Protein AF-A0A4Y2KG60-F1 (afdb_monomer_lite)

Structure (mmCIF, N/CA/C/O backbone):
data_AF-A0A4Y2KG60-F1
#
_entry.id   AF-A0A4Y2KG60-F1
#
loop_
_atom_site.group_PDB
_atom_site.id
_atom_site.type_symbol
_atom_site.label_atom_id
_atom_site.label_alt_id
_atom_site.label_comp_id
_atom_site.label_asym_id
_atom_site.label_entity_id
_atom_site.label_seq_id
_atom_site.pdbx_PDB_ins_code
_atom_site.Cartn_x
_atom_site.Cartn_y
_atom_site.Cartn_z
_atom_site.occupancy
_atom_site.B_iso_or_equiv
_atom_site.auth_seq_id
_atom_site.auth_comp_id
_atom_site.auth_asym_id
_atom_site.auth_atom_id
_atom_site.pdbx_PDB_model_num
ATOM 1 N N . MET A 1 1 ? 27.998 -18.041 -8.265 1.00 60.19 1 MET A N 1
ATOM 2 C CA . MET A 1 1 ? 27.300 -17.241 -9.288 1.00 60.19 1 MET A CA 1
ATOM 3 C C . MET A 1 1 ? 27.710 -15.794 -9.088 1.00 60.19 1 MET A C 1
ATOM 5 O O . MET A 1 1 ? 27.861 -15.400 -7.936 1.00 60.19 1 MET A O 1
ATOM 9 N N . ASP A 1 2 ? 28.010 -15.056 -10.153 1.00 59.25 2 ASP A N 1
ATOM 10 C CA . ASP A 1 2 ? 28.550 -13.701 -10.024 1.00 59.25 2 ASP A CA 1
ATOM 11 C C . ASP A 1 2 ? 27.435 -12.751 -9.544 1.00 59.25 2 ASP A C 1
ATOM 13 O O . ASP A 1 2 ? 26.605 -12.299 -10.326 1.00 59.25 2 ASP A O 1
ATOM 17 N N . SER A 1 3 ? 27.363 -12.490 -8.232 1.00 66.31 3 SER A N 1
ATOM 18 C CA . SER A 1 3 ? 26.346 -11.630 -7.587 1.00 66.31 3 SER A CA 1
ATOM 19 C C . SER A 1 3 ? 26.517 -10.138 -7.902 1.00 66.31 3 SER A C 1
ATOM 21 O O . SER A 1 3 ? 25.984 -9.270 -7.206 1.00 66.31 3 SER A O 1
ATOM 23 N N . SER A 1 4 ? 27.281 -9.807 -8.941 1.00 74.69 4 SER A N 1
ATOM 24 C CA . SER A 1 4 ? 27.481 -8.435 -9.372 1.00 74.69 4 SER A CA 1
ATOM 25 C C . SER A 1 4 ? 26.159 -7.799 -9.813 1.00 74.69 4 SER A C 1
ATOM 27 O O . SER A 1 4 ? 25.338 -8.396 -10.513 1.00 74.69 4 SER A O 1
ATOM 29 N N . ARG A 1 5 ? 25.963 -6.526 -9.453 1.00 70.94 5 ARG A N 1
ATOM 30 C CA . ARG A 1 5 ? 24.753 -5.756 -9.801 1.00 70.94 5 ARG A CA 1
ATOM 31 C C . ARG A 1 5 ? 24.546 -5.625 -11.313 1.00 70.94 5 ARG A C 1
ATOM 33 O O . ARG A 1 5 ? 23.425 -5.380 -11.753 1.00 70.94 5 ARG A O 1
ATOM 40 N N . SER A 1 6 ? 25.614 -5.726 -12.107 1.00 74.31 6 SER A N 1
ATOM 41 C CA . SER A 1 6 ? 25.539 -5.714 -13.571 1.00 74.31 6 SER A CA 1
ATOM 42 C C . SER A 1 6 ? 24.952 -7.011 -14.124 1.00 74.31 6 SER A C 1
ATOM 44 O O . SER A 1 6 ? 24.101 -6.938 -15.006 1.00 74.31 6 SER A O 1
ATOM 46 N N . ALA A 1 7 ? 25.343 -8.162 -13.569 1.00 74.19 7 ALA A N 1
ATOM 47 C CA . ALA A 1 7 ? 24.826 -9.473 -13.955 1.00 74.19 7 ALA A CA 1
ATOM 48 C C . ALA A 1 7 ? 23.330 -9.584 -13.628 1.00 74.19 7 ALA A C 1
ATOM 50 O O . ALA A 1 7 ? 22.514 -9.797 -14.520 1.00 74.19 7 ALA A O 1
ATOM 51 N N . GLN A 1 8 ? 22.949 -9.245 -12.391 1.00 77.69 8 GLN A N 1
ATOM 52 C CA . GLN A 1 8 ? 21.543 -9.214 -11.972 1.00 77.69 8 GLN A CA 1
ATOM 53 C C . GLN A 1 8 ? 20.680 -8.275 -12.848 1.00 77.69 8 GLN A C 1
ATOM 55 O O . GLN A 1 8 ? 19.514 -8.560 -13.113 1.00 77.69 8 GLN A O 1
ATOM 60 N N . ARG A 1 9 ? 21.234 -7.155 -13.342 1.00 76.56 9 ARG A N 1
ATOM 61 C CA . ARG A 1 9 ? 20.537 -6.250 -14.279 1.00 76.56 9 ARG A CA 1
ATOM 62 C C . ARG A 1 9 ? 20.339 -6.844 -15.673 1.00 76.56 9 ARG A C 1
ATOM 64 O O . ARG A 1 9 ? 19.300 -6.576 -16.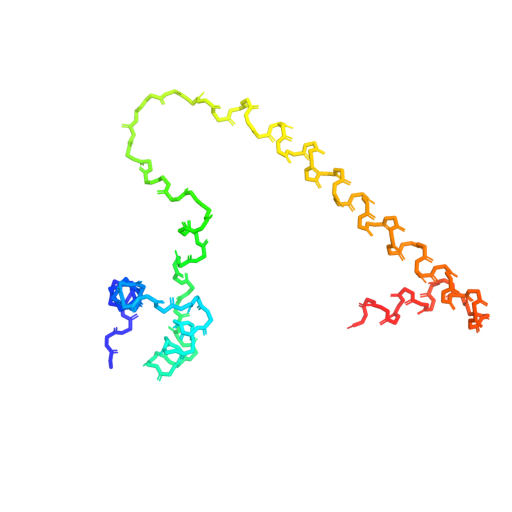274 1.00 76.56 9 ARG A O 1
ATOM 71 N N . ALA A 1 10 ? 21.328 -7.565 -16.196 1.00 79.94 10 ALA A N 1
ATOM 72 C CA . ALA A 1 10 ? 21.245 -8.189 -17.513 1.00 79.94 10 ALA A CA 1
ATOM 73 C C . ALA A 1 10 ? 20.159 -9.275 -17.529 1.00 79.94 10 ALA A C 1
ATOM 75 O O . ALA A 1 10 ? 19.302 -9.264 -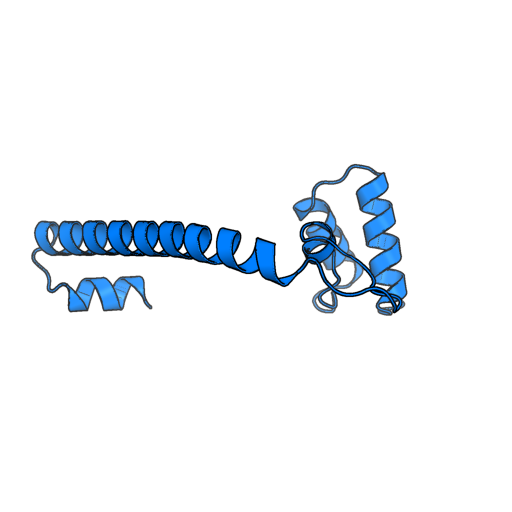18.411 1.00 79.94 10 ALA A O 1
ATOM 76 N N . ASP A 1 11 ? 20.115 -10.109 -16.490 1.00 78.56 11 ASP A N 1
ATOM 77 C CA . ASP A 1 11 ? 19.113 -11.173 -16.346 1.00 78.56 11 ASP A CA 1
ATOM 78 C C . ASP A 1 11 ? 17.690 -10.612 -16.258 1.00 78.56 11 ASP A C 1
ATOM 80 O O . ASP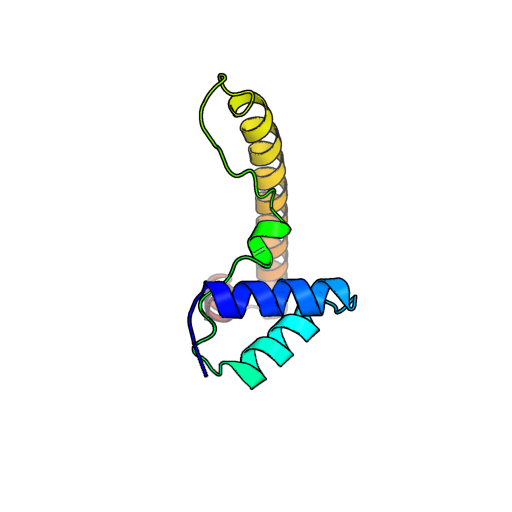 A 1 11 ? 16.765 -11.092 -16.907 1.00 78.56 11 ASP A O 1
ATOM 84 N N . ILE A 1 12 ? 17.513 -9.516 -15.522 1.00 80.31 12 ILE A N 1
ATOM 85 C CA . ILE A 1 12 ? 16.243 -8.790 -15.452 1.00 80.31 12 ILE A CA 1
ATOM 86 C C . ILE A 1 12 ? 15.794 -8.270 -16.825 1.00 80.31 12 ILE A C 1
ATOM 88 O O . ILE A 1 12 ? 14.607 -8.324 -17.152 1.00 80.31 12 ILE A O 1
ATOM 92 N N . GLN A 1 13 ? 16.715 -7.711 -17.614 1.00 79.75 13 GLN A N 1
ATOM 93 C CA . GLN A 1 13 ? 16.394 -7.197 -18.947 1.00 79.75 13 GLN A CA 1
ATOM 94 C C . GLN A 1 13 ? 16.022 -8.329 -19.903 1.00 79.75 13 GLN A C 1
ATOM 96 O O . GLN A 1 13 ? 15.091 -8.166 -20.689 1.00 79.75 13 GLN A O 1
ATOM 101 N N . PHE A 1 14 ? 16.699 -9.471 -19.786 1.00 83.12 14 PHE A N 1
ATOM 102 C CA . PHE A 1 14 ? 16.402 -10.683 -20.537 1.00 83.12 14 PHE A CA 1
ATOM 103 C C . PHE A 1 14 ? 14.993 -11.213 -20.228 1.00 83.12 14 PHE A C 1
ATOM 105 O O . PHE A 1 14 ? 14.173 -11.321 -21.135 1.00 83.12 14 PHE A O 1
ATOM 112 N N . LEU A 1 15 ? 14.650 -11.408 -18.949 1.00 80.50 15 LEU A N 1
ATOM 113 C CA . LEU A 1 15 ? 13.321 -11.891 -18.539 1.00 80.50 15 LEU A CA 1
ATOM 114 C C . LEU A 1 15 ? 12.188 -10.922 -18.920 1.00 80.50 15 LEU A C 1
ATOM 116 O O . LEU A 1 15 ? 11.082 -11.333 -19.263 1.00 80.50 15 LEU A O 1
ATOM 120 N N . ARG A 1 16 ? 12.458 -9.611 -18.909 1.00 79.38 16 ARG A N 1
ATOM 121 C CA . ARG A 1 16 ? 11.500 -8.607 -19.390 1.00 79.38 16 ARG A CA 1
ATOM 122 C C . ARG A 1 16 ? 11.286 -8.690 -20.905 1.00 79.38 16 ARG A C 1
ATOM 124 O O . ARG A 1 16 ? 10.173 -8.446 -21.361 1.00 79.38 16 ARG A O 1
ATOM 131 N N . ALA A 1 17 ? 12.328 -9.003 -21.676 1.00 77.69 17 ALA A N 1
ATOM 132 C CA . ALA A 1 17 ? 12.232 -9.192 -23.124 1.00 77.69 17 ALA A CA 1
ATOM 133 C C . ALA A 1 17 ? 11.484 -10.485 -23.495 1.00 77.69 17 ALA A C 1
ATOM 135 O O . ALA A 1 17 ? 10.809 -10.512 -24.520 1.00 77.69 17 ALA A O 1
ATOM 136 N N . GLU A 1 18 ? 11.523 -11.505 -22.631 1.00 80.94 18 GLU A N 1
ATOM 137 C CA . GLU A 1 18 ? 10.670 -12.702 -22.728 1.00 80.94 18 GLU A CA 1
ATOM 138 C C . GLU A 1 18 ? 9.180 -12.415 -22.443 1.00 80.94 18 GLU A C 1
ATOM 140 O O . GLU A 1 18 ? 8.334 -13.282 -22.646 1.00 80.94 18 GLU A O 1
ATOM 145 N N . GLY A 1 19 ? 8.833 -11.196 -22.008 1.00 74.25 19 GLY A N 1
ATOM 146 C CA . GLY A 1 19 ? 7.455 -10.786 -21.730 1.00 74.25 19 GLY A CA 1
ATOM 147 C C . GLY A 1 19 ? 6.955 -11.162 -20.334 1.00 74.25 19 GLY A C 1
ATOM 148 O O . GLY A 1 19 ? 5.750 -11.115 -20.086 1.00 74.25 19 GLY A O 1
ATOM 149 N N . GLU A 1 20 ? 7.846 -11.525 -19.407 1.00 75.56 20 GLU A N 1
ATOM 150 C CA . GLU A 1 20 ? 7.443 -11.927 -18.060 1.00 75.56 20 GLU A CA 1
ATOM 151 C C . GLU A 1 20 ? 6.922 -10.756 -17.211 1.00 75.56 20 GLU A C 1
ATOM 153 O O . GLU A 1 20 ? 7.441 -9.635 -17.227 1.00 75.56 20 GLU A O 1
ATOM 158 N N . HIS A 1 21 ? 5.899 -11.032 -16.398 1.00 78.31 21 HIS A N 1
ATOM 159 C CA . HIS A 1 21 ? 5.353 -10.062 -15.451 1.00 78.31 21 HIS A CA 1
ATOM 160 C C . HIS A 1 21 ? 6.320 -9.796 -14.285 1.00 78.31 21 HIS A C 1
ATOM 162 O O . HIS A 1 21 ? 7.056 -10.672 -13.835 1.00 78.31 21 HIS A O 1
ATOM 168 N N . THR A 1 22 ? 6.260 -8.594 -13.709 1.00 70.31 22 THR A N 1
ATOM 169 C CA . THR A 1 22 ? 7.154 -8.120 -12.630 1.00 70.31 22 THR A CA 1
ATOM 170 C C . THR A 1 22 ? 7.276 -9.070 -11.432 1.00 70.31 22 THR A C 1
ATOM 172 O O . THR A 1 22 ? 8.370 -9.251 -10.900 1.00 70.31 22 THR A O 1
ATOM 175 N N . LEU A 1 23 ? 6.183 -9.721 -11.022 1.00 76.06 23 LEU A N 1
ATOM 176 C CA . LEU A 1 23 ? 6.183 -10.705 -9.928 1.00 76.06 23 LEU A CA 1
ATOM 177 C C . LEU A 1 23 ? 6.837 -12.042 -10.307 1.00 76.06 23 LEU A C 1
ATOM 179 O O . LEU A 1 23 ? 7.311 -12.773 -9.437 1.00 76.06 23 LEU A O 1
ATOM 183 N N . GLN A 1 24 ? 6.831 -12.387 -11.591 1.00 79.62 24 GLN A N 1
ATOM 184 C CA . GLN A 1 24 ? 7.467 -13.592 -12.115 1.00 79.62 24 GLN A CA 1
ATOM 185 C C . GLN A 1 24 ? 8.983 -13.394 -12.202 1.00 79.62 24 GLN A C 1
ATOM 187 O O . GLN A 1 24 ? 9.737 -14.223 -11.696 1.00 79.62 24 GLN A O 1
ATOM 192 N N . ILE A 1 25 ? 9.408 -12.213 -12.663 1.00 81.75 25 ILE A N 1
ATOM 193 C CA . ILE A 1 25 ? 10.810 -11.780 -12.656 1.00 81.75 25 ILE A CA 1
ATOM 194 C C . ILE A 1 25 ? 11.370 -11.770 -11.226 1.00 81.75 25 ILE A C 1
ATOM 196 O O . ILE A 1 25 ? 12.465 -12.274 -10.996 1.00 81.75 25 ILE A O 1
ATOM 200 N N . TYR A 1 26 ? 10.620 -11.261 -10.238 1.00 77.38 26 TYR A N 1
ATOM 201 C CA . TYR A 1 26 ? 11.055 -11.274 -8.833 1.00 77.38 26 TYR A CA 1
ATOM 202 C C . TYR A 1 26 ? 11.263 -12.696 -8.287 1.00 77.38 26 TYR A C 1
ATOM 204 O O . TYR A 1 26 ? 12.246 -12.948 -7.590 1.00 77.38 26 TYR A O 1
ATOM 212 N N . ARG A 1 27 ? 10.373 -13.638 -8.631 1.00 81.62 27 ARG A N 1
ATOM 213 C CA . ARG A 1 27 ? 10.502 -15.045 -8.219 1.00 81.62 27 ARG A CA 1
ATOM 214 C C . ARG A 1 27 ? 11.739 -15.704 -8.825 1.00 81.62 27 ARG A C 1
ATOM 216 O O . ARG A 1 27 ? 12.550 -16.225 -8.065 1.00 81.62 27 ARG A O 1
ATOM 223 N N . ARG A 1 28 ? 11.950 -15.569 -10.139 1.00 80.12 28 ARG A N 1
ATOM 224 C CA . ARG A 1 28 ? 13.153 -16.087 -10.815 1.00 80.12 28 ARG A CA 1
ATOM 225 C C . ARG A 1 28 ? 14.439 -15.457 -10.277 1.00 80.12 28 ARG A C 1
ATOM 227 O O . ARG A 1 28 ? 15.413 -16.155 -10.026 1.00 80.12 28 ARG A O 1
ATOM 234 N N . MET A 1 29 ? 14.438 -14.151 -10.013 1.00 81.56 29 MET A N 1
ATOM 235 C CA . MET A 1 29 ? 15.593 -13.470 -9.416 1.00 81.56 29 MET A CA 1
ATOM 236 C C . MET A 1 29 ? 15.922 -13.994 -8.014 1.00 81.56 29 MET A C 1
ATOM 238 O O . MET A 1 29 ? 17.096 -14.156 -7.686 1.00 81.56 29 MET A O 1
ATOM 242 N N . LYS A 1 30 ? 14.906 -14.294 -7.197 1.00 79.69 30 LYS A N 1
ATOM 243 C CA . LYS A 1 30 ? 15.088 -14.867 -5.857 1.00 79.69 30 LYS A CA 1
ATOM 244 C C . LYS A 1 30 ? 15.569 -16.320 -5.902 1.00 79.69 30 LYS A C 1
ATOM 246 O O . LYS A 1 30 ? 16.379 -16.708 -5.068 1.00 79.69 30 LYS A O 1
ATOM 251 N N . GLU A 1 31 ? 15.108 -17.109 -6.867 1.00 82.50 31 GLU A N 1
ATOM 252 C CA . GLU A 1 31 ? 15.571 -18.490 -7.075 1.00 82.50 31 GLU A CA 1
ATOM 253 C C . GLU A 1 31 ? 17.047 -18.543 -7.486 1.00 82.50 31 GLU A C 1
ATOM 255 O O . GLU A 1 31 ? 17.789 -19.408 -7.030 1.00 82.50 31 GLU A O 1
ATOM 260 N N . VAL A 1 32 ? 17.483 -17.584 -8.304 1.00 78.50 32 VAL A N 1
ATOM 261 C CA . VAL A 1 32 ? 18.836 -17.544 -8.868 1.00 78.50 32 VAL A CA 1
ATOM 262 C C . VAL A 1 32 ? 19.858 -16.903 -7.917 1.00 78.50 32 VAL A C 1
ATOM 264 O O . VAL A 1 32 ? 20.986 -17.383 -7.804 1.00 78.50 32 VAL A O 1
ATOM 267 N N . TYR A 1 33 ? 19.482 -15.834 -7.207 1.00 75.25 33 TYR A N 1
ATOM 268 C CA . TYR A 1 33 ? 20.398 -15.044 -6.369 1.00 75.25 33 TYR A CA 1
ATOM 269 C C . TYR A 1 33 ? 20.116 -15.139 -4.855 1.00 75.25 33 TYR A C 1
ATOM 271 O O . TYR A 1 33 ? 20.831 -14.532 -4.052 1.00 75.25 33 TYR A O 1
ATOM 279 N N . GLY A 1 34 ? 19.105 -15.907 -4.436 1.00 72.75 34 GLY A N 1
ATOM 280 C CA . GLY A 1 34 ? 18.711 -16.053 -3.030 1.00 72.75 34 GLY A CA 1
ATOM 281 C C . GLY A 1 34 ? 18.188 -14.748 -2.414 1.00 72.75 34 GLY A C 1
ATOM 282 O O . GLY A 1 34 ? 17.601 -13.908 -3.092 1.00 72.75 34 GLY A O 1
ATOM 283 N N . GLU A 1 35 ? 18.417 -14.536 -1.113 1.00 67.31 35 GLU A N 1
ATOM 284 C CA . GLU A 1 35 ? 18.105 -13.260 -0.431 1.00 67.31 35 GLU A CA 1
ATOM 285 C C . GLU A 1 35 ? 19.065 -12.118 -0.801 1.00 67.31 35 GLU A C 1
ATOM 287 O O . GLU A 1 35 ? 18.792 -10.957 -0.508 1.00 67.31 35 GLU A O 1
ATOM 292 N N . GLN A 1 36 ? 20.166 -12.420 -1.498 1.00 60.78 36 GLN A N 1
ATOM 293 C CA . GLN A 1 36 ? 21.170 -11.445 -1.938 1.00 60.78 36 GLN A CA 1
ATOM 294 C C . GLN A 1 36 ? 20.813 -10.763 -3.270 1.00 60.78 36 GLN A C 1
ATOM 296 O O . GLN A 1 36 ? 21.690 -10.203 -3.946 1.00 60.78 36 GLN A O 1
ATOM 301 N N . VAL A 1 37 ? 19.530 -10.781 -3.653 1.00 64.62 37 VAL A N 1
ATOM 302 C CA . VAL A 1 37 ? 19.003 -9.895 -4.694 1.00 64.62 37 VAL A CA 1
ATOM 303 C C . VAL A 1 37 ? 19.197 -8.474 -4.188 1.00 64.62 37 VAL A C 1
ATOM 305 O O . VAL A 1 37 ? 18.423 -7.955 -3.382 1.00 64.62 37 VAL A O 1
ATOM 308 N N . HIS A 1 38 ? 20.276 -7.842 -4.646 1.00 60.19 38 HIS A N 1
ATOM 309 C CA . HIS A 1 38 ? 20.480 -6.434 -4.385 1.00 60.19 38 HIS A CA 1
ATOM 310 C C . HIS A 1 38 ? 19.283 -5.716 -4.993 1.00 60.19 38 HIS A C 1
ATOM 312 O O . HIS A 1 38 ? 18.841 -6.071 -6.083 1.00 60.19 38 HIS A O 1
ATOM 318 N N . HIS A 1 39 ? 18.724 -4.755 -4.264 1.00 53.81 39 HIS A N 1
ATOM 319 C CA . HIS A 1 39 ? 17.516 -4.025 -4.635 1.00 53.81 39 HIS A CA 1
ATOM 320 C C . HIS A 1 39 ? 17.730 -3.294 -5.976 1.00 53.81 39 HIS A C 1
ATOM 322 O O . HIS A 1 39 ? 18.180 -2.148 -6.032 1.00 53.81 39 HIS A O 1
ATOM 328 N N . ILE A 1 40 ? 17.510 -4.015 -7.074 1.00 57.81 40 ILE A N 1
ATOM 329 C CA . ILE A 1 40 ? 17.884 -3.633 -8.431 1.00 57.81 40 ILE A CA 1
ATOM 330 C C . ILE A 1 40 ? 16.646 -3.088 -9.147 1.00 57.81 40 ILE A C 1
ATOM 332 O O . ILE A 1 40 ? 15.527 -3.558 -8.944 1.00 57.81 40 ILE A O 1
ATOM 336 N N . PRO A 1 41 ? 16.824 -2.041 -9.965 1.00 51.66 41 PRO A N 1
ATOM 337 C CA . PRO A 1 41 ? 15.835 -1.020 -10.270 1.00 51.66 41 PRO A CA 1
ATOM 338 C C . PRO A 1 41 ? 14.828 -1.438 -11.354 1.00 51.66 41 PRO A C 1
ATOM 340 O O . PRO A 1 41 ? 14.589 -0.705 -12.307 1.00 51.66 41 PRO A O 1
ATOM 343 N N . VAL A 1 42 ? 14.210 -2.612 -11.233 1.00 50.22 42 VAL A N 1
ATOM 344 C CA . VAL A 1 42 ? 12.990 -2.932 -12.003 1.00 50.22 42 VAL A CA 1
ATOM 345 C C . VAL A 1 42 ? 11.858 -2.000 -11.585 1.00 50.22 42 VAL A C 1
ATOM 347 O O . VAL A 1 42 ? 11.090 -1.537 -12.421 1.00 50.22 42 VAL A O 1
ATOM 350 N N . VAL A 1 43 ? 11.822 -1.639 -10.300 1.00 47.56 43 VAL A N 1
ATOM 351 C CA . VAL A 1 43 ? 10.835 -0.708 -9.745 1.00 47.56 43 VAL A CA 1
ATOM 352 C C . VAL A 1 43 ? 11.071 0.730 -10.228 1.00 47.56 43 VAL A C 1
ATOM 354 O O . VAL A 1 43 ? 10.113 1.415 -10.565 1.00 47.56 43 VAL A O 1
ATOM 357 N N . SER A 1 44 ? 12.320 1.200 -10.363 1.00 46.38 44 SER A N 1
ATOM 358 C CA . SER A 1 44 ? 12.565 2.573 -10.849 1.00 46.38 44 SER A CA 1
ATOM 359 C C . SER A 1 44 ? 12.551 2.724 -12.372 1.00 46.38 44 SER A C 1
ATOM 361 O O . SER A 1 44 ? 12.510 3.846 -12.864 1.00 46.38 44 SER A O 1
ATOM 363 N N . ALA A 1 45 ? 12.470 1.633 -13.139 1.00 52.56 45 ALA A N 1
ATOM 364 C CA . ALA A 1 45 ? 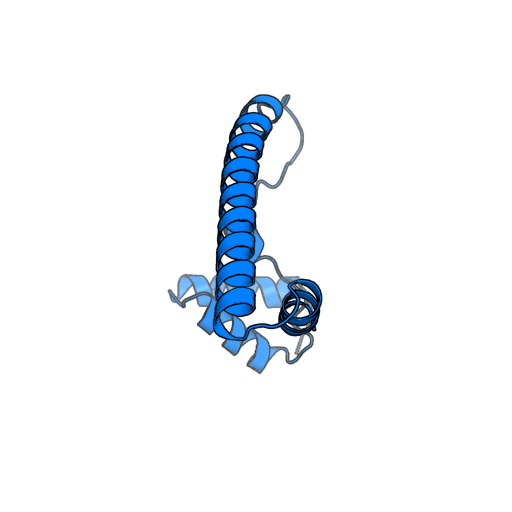12.109 1.711 -14.557 1.00 52.56 45 ALA A CA 1
ATOM 365 C C . ALA A 1 45 ? 10.608 1.996 -14.776 1.00 52.56 45 ALA A C 1
ATOM 367 O O . ALA A 1 45 ? 10.237 2.458 -15.852 1.00 52.56 45 ALA A O 1
ATOM 368 N N . LEU A 1 46 ? 9.757 1.766 -13.766 1.00 52.09 46 LEU A N 1
ATOM 369 C CA . LEU A 1 46 ? 8.346 2.182 -13.765 1.00 52.09 46 LEU A CA 1
ATOM 370 C C . LEU A 1 46 ? 8.153 3.623 -13.259 1.00 52.09 46 LEU A C 1
ATOM 372 O O . LEU A 1 46 ? 7.107 4.217 -13.485 1.00 52.09 46 LEU A O 1
ATOM 376 N N . SER A 1 47 ? 9.182 4.214 -12.646 1.00 44.12 47 SER A N 1
ATOM 377 C CA . SER A 1 47 ? 9.233 5.628 -12.272 1.00 44.12 47 SER A CA 1
ATOM 378 C C . SER A 1 47 ? 10.365 6.323 -13.028 1.00 44.12 47 SER A C 1
ATOM 380 O O . SER A 1 47 ? 11.391 6.655 -12.441 1.00 44.12 47 SER A O 1
ATOM 382 N N . GLY A 1 48 ? 10.184 6.521 -14.339 1.00 41.16 48 GLY A N 1
ATOM 383 C CA . GLY A 1 48 ? 10.930 7.510 -15.130 1.00 41.16 48 GLY A CA 1
ATOM 384 C C . GLY A 1 48 ? 12.444 7.527 -14.897 1.00 41.16 48 GLY A C 1
ATOM 385 O O . GLY A 1 48 ? 12.986 8.475 -14.332 1.00 41.16 48 GLY A O 1
ATOM 386 N N . GLY A 1 49 ? 13.145 6.486 -15.344 1.00 45.09 49 GLY A N 1
ATOM 387 C CA . GLY A 1 49 ? 14.603 6.449 -15.318 1.00 45.09 49 GLY A CA 1
ATOM 388 C C . GLY A 1 49 ? 15.231 7.411 -16.330 1.00 45.09 49 GLY A C 1
ATOM 389 O O . GLY A 1 49 ? 15.708 6.971 -17.371 1.00 45.09 49 GLY A O 1
ATOM 390 N N . THR A 1 50 ? 15.301 8.705 -16.018 1.00 46.50 50 THR A N 1
ATOM 391 C CA . THR A 1 50 ? 16.179 9.633 -16.741 1.00 46.50 50 THR A CA 1
ATOM 392 C C . THR A 1 50 ? 17.558 9.603 -16.093 1.00 46.50 50 THR A C 1
ATOM 394 O O . THR A 1 50 ? 17.789 10.186 -15.032 1.00 46.50 50 THR A O 1
ATOM 397 N N . ARG A 1 51 ? 18.505 8.926 -16.750 1.00 43.44 51 ARG A N 1
ATOM 398 C CA . ARG A 1 51 ? 19.939 9.148 -16.534 1.00 43.44 51 ARG A CA 1
ATOM 399 C C . ARG A 1 51 ? 20.232 10.594 -16.937 1.00 43.44 51 ARG A C 1
ATOM 401 O O . ARG A 1 51 ? 20.305 10.903 -18.120 1.00 43.44 51 ARG A O 1
ATOM 408 N N . LYS A 1 52 ? 20.368 11.482 -15.952 1.00 41.06 52 LYS A N 1
ATOM 409 C CA . LYS A 1 52 ? 20.896 12.831 -16.164 1.00 41.06 52 LYS A CA 1
ATOM 410 C C . LYS A 1 52 ? 22.392 12.719 -16.457 1.00 41.06 52 LYS A C 1
ATOM 412 O O . LYS A 1 52 ? 23.190 12.638 -15.529 1.00 41.06 52 LYS A O 1
ATOM 417 N N . HIS A 1 53 ? 22.755 12.680 -17.736 1.00 43.59 53 HIS A N 1
ATOM 418 C CA . HIS A 1 53 ? 24.020 13.271 -18.155 1.00 43.59 53 HIS A CA 1
ATOM 419 C C . HIS A 1 53 ? 23.760 14.768 -18.342 1.00 43.59 53 HIS A C 1
ATOM 421 O O . HIS A 1 53 ? 22.699 15.158 -18.824 1.00 43.59 53 HIS A O 1
ATOM 427 N N . GLN A 1 54 ? 24.659 15.579 -17.804 1.00 46.62 54 GLN A N 1
ATOM 428 C CA . GLN A 1 54 ? 24.463 16.994 -17.512 1.00 46.62 54 GLN A CA 1
ATOM 429 C C . GLN A 1 54 ? 24.225 17.850 -18.761 1.00 46.62 54 GLN A C 1
ATOM 431 O O . GLN A 1 54 ? 24.929 17.689 -19.747 1.00 46.62 54 GLN A O 1
ATOM 436 N N . GLU A 1 55 ? 23.262 18.765 -18.630 1.00 44.25 55 GLU A N 1
ATOM 437 C CA . GLU A 1 55 ? 23.185 20.153 -19.125 1.00 44.25 55 GLU A CA 1
ATOM 438 C C . GLU A 1 55 ? 21.761 20.467 -19.594 1.00 44.25 55 GLU A C 1
ATOM 440 O O . GLU A 1 55 ? 21.102 19.631 -20.196 1.00 44.25 55 GLU A O 1
ATOM 445 N N . LEU A 1 56 ? 21.313 21.690 -19.299 1.00 43.53 56 LEU A N 1
ATOM 446 C CA . LEU A 1 56 ? 19.997 22.290 -19.578 1.00 43.53 56 LEU A CA 1
ATOM 447 C C . LEU A 1 56 ? 18.976 22.180 -18.427 1.00 43.53 56 LEU A C 1
ATOM 449 O O . LEU A 1 56 ? 18.208 21.233 -18.267 1.00 43.53 56 LEU A O 1
ATOM 453 N N . THR A 1 57 ? 19.061 23.214 -17.588 1.00 45.72 57 THR A N 1
ATOM 454 C CA . THR A 1 57 ? 17.997 23.927 -16.861 1.00 45.72 57 THR A CA 1
ATOM 455 C C . THR A 1 57 ? 16.589 23.304 -16.874 1.00 45.72 57 THR A C 1
ATOM 457 O O . THR A 1 57 ? 15.930 23.133 -17.893 1.00 45.72 57 THR A O 1
ATOM 460 N N . THR A 1 58 ? 16.125 22.998 -15.665 1.00 49.75 58 THR A N 1
ATOM 461 C CA . THR A 1 58 ? 14.962 22.194 -15.273 1.00 49.75 58 THR A CA 1
ATOM 462 C C . THR A 1 58 ? 13.572 22.741 -15.651 1.00 49.75 58 THR A C 1
ATOM 464 O O . THR A 1 58 ? 13.218 23.832 -15.217 1.00 49.75 58 THR A O 1
ATOM 467 N N . PRO A 1 59 ? 12.697 21.891 -16.233 1.00 45.00 59 PRO A N 1
ATOM 468 C CA . PRO A 1 59 ? 11.224 21.980 -16.164 1.00 45.00 59 PRO A CA 1
ATOM 469 C C . PRO A 1 59 ? 10.628 21.415 -14.849 1.00 45.00 59 PRO A C 1
ATOM 471 O O . PRO A 1 59 ? 9.415 21.318 -14.678 1.00 45.00 59 PRO A O 1
ATOM 474 N N . TRP A 1 60 ? 11.485 20.976 -13.920 1.00 45.69 60 TRP A N 1
ATOM 475 C CA . TRP A 1 60 ? 11.136 20.107 -12.788 1.00 45.69 60 TRP A CA 1
ATOM 476 C C . TRP A 1 60 ? 10.334 20.790 -11.665 1.00 45.69 60 TRP A C 1
ATOM 478 O O . TRP A 1 60 ? 9.686 20.101 -10.885 1.00 45.69 60 TRP A O 1
ATOM 488 N N . GLN A 1 61 ? 10.312 22.123 -11.572 1.00 50.56 61 GLN A N 1
ATOM 489 C CA . GLN A 1 61 ? 9.553 22.807 -10.514 1.00 50.56 61 GLN A CA 1
ATOM 490 C C . GLN A 1 61 ? 8.050 22.964 -10.807 1.00 50.56 61 GLN A C 1
ATOM 492 O O . GLN A 1 61 ? 7.275 23.099 -9.864 1.00 50.56 61 GLN A O 1
ATOM 497 N N . ALA A 1 62 ? 7.609 22.899 -12.067 1.00 46.53 62 ALA A N 1
ATOM 498 C CA . ALA A 1 62 ? 6.195 23.108 -12.404 1.00 46.53 62 ALA A CA 1
ATOM 499 C C . ALA A 1 62 ? 5.327 21.849 -12.203 1.00 46.53 62 ALA A C 1
ATOM 501 O O . ALA A 1 62 ? 4.142 21.960 -11.913 1.00 46.53 62 ALA A O 1
ATOM 502 N N . HIS A 1 63 ? 5.913 20.650 -12.307 1.00 51.84 63 HIS A N 1
ATOM 503 C CA . HIS A 1 63 ? 5.174 19.380 -12.235 1.00 51.84 63 HIS A CA 1
ATOM 504 C C . HIS A 1 63 ? 5.135 18.758 -10.825 1.00 51.84 63 HIS A C 1
ATOM 506 O O . HIS A 1 63 ? 4.234 17.987 -10.496 1.00 51.84 63 HIS A O 1
ATOM 512 N N . VAL A 1 64 ? 6.086 19.120 -9.956 1.00 49.75 64 VAL A N 1
ATOM 513 C CA . VAL A 1 64 ? 6.140 18.641 -8.562 1.00 49.75 64 VAL A CA 1
ATOM 514 C C . VAL A 1 64 ? 4.991 19.209 -7.722 1.00 49.75 64 VAL A C 1
ATOM 516 O O . VAL A 1 64 ? 4.480 18.513 -6.851 1.00 49.75 64 VAL A O 1
ATOM 519 N N . VAL A 1 65 ? 4.535 20.431 -8.016 1.00 49.34 65 VAL A N 1
ATOM 520 C CA . VAL A 1 65 ? 3.430 21.086 -7.290 1.00 49.34 65 VAL A CA 1
ATOM 521 C C . VAL A 1 65 ? 2.065 20.508 -7.681 1.00 49.34 65 VAL A C 1
ATOM 523 O O . VAL A 1 65 ? 1.193 20.356 -6.829 1.00 49.34 65 VAL A O 1
ATOM 526 N N . THR A 1 66 ? 1.877 20.122 -8.947 1.00 52.88 66 THR A N 1
ATOM 527 C CA . THR A 1 66 ? 0.628 19.486 -9.397 1.00 52.88 66 THR A CA 1
ATOM 528 C C . THR A 1 66 ? 0.478 18.089 -8.796 1.00 52.88 66 THR A C 1
ATOM 530 O O . THR A 1 66 ? -0.579 17.751 -8.272 1.00 52.88 66 THR A O 1
ATOM 533 N N . ASN A 1 67 ? 1.559 17.304 -8.780 1.00 63.97 67 ASN A N 1
ATOM 534 C CA . ASN A 1 67 ? 1.534 15.959 -8.211 1.00 63.97 67 ASN A CA 1
ATOM 535 C C . ASN A 1 67 ? 1.469 15.963 -6.677 1.00 63.97 67 ASN A C 1
ATOM 537 O O . ASN A 1 67 ? 0.867 15.055 -6.114 1.00 63.97 67 ASN A O 1
ATOM 541 N N . SER A 1 68 ? 2.027 16.964 -5.985 1.00 68.06 68 SER A N 1
ATOM 542 C CA . SER A 1 68 ? 1.957 17.027 -4.518 1.00 68.06 68 SER A CA 1
ATOM 543 C C . SER A 1 68 ? 0.563 17.389 -4.006 1.00 68.06 68 SER A C 1
ATOM 545 O O . SER A 1 68 ? 0.095 16.769 -3.054 1.00 68.06 68 SER A O 1
ATOM 547 N N . ALA A 1 69 ? -0.134 18.329 -4.653 1.00 74.75 69 ALA A N 1
ATOM 548 C CA . ALA A 1 69 ? -1.507 18.681 -4.292 1.00 74.75 69 ALA A CA 1
ATOM 549 C C . ALA A 1 69 ? -2.465 17.501 -4.518 1.00 74.75 69 ALA A C 1
ATOM 551 O O . ALA A 1 69 ? -3.272 17.174 -3.648 1.00 74.75 69 ALA A O 1
ATOM 552 N N . THR A 1 70 ? -2.334 16.806 -5.652 1.00 77.31 70 THR A N 1
ATOM 553 C CA . THR A 1 70 ? -3.135 15.612 -5.948 1.00 77.31 70 THR A CA 1
ATOM 554 C C . THR A 1 70 ? -2.776 14.438 -5.036 1.00 77.31 70 THR A C 1
ATOM 556 O O . THR A 1 70 ? -3.678 13.784 -4.520 1.00 77.31 70 THR A O 1
ATOM 559 N N . ALA A 1 71 ? -1.490 14.192 -4.762 1.00 78.69 71 ALA A N 1
ATOM 560 C CA . ALA A 1 71 ? -1.069 13.155 -3.818 1.00 78.69 71 ALA A CA 1
ATOM 561 C C . ALA A 1 71 ? -1.575 13.438 -2.396 1.00 78.69 71 ALA A C 1
ATOM 563 O O . ALA A 1 71 ? -2.042 12.525 -1.722 1.00 78.69 71 ALA A O 1
ATOM 564 N N . SER A 1 72 ? -1.560 14.702 -1.965 1.00 84.88 72 SER A N 1
ATOM 565 C CA . SER A 1 72 ? -2.099 15.107 -0.665 1.00 84.88 72 SER A CA 1
ATOM 566 C C . SER A 1 72 ? -3.617 14.940 -0.584 1.00 84.88 72 SER A C 1
ATOM 568 O O . SER A 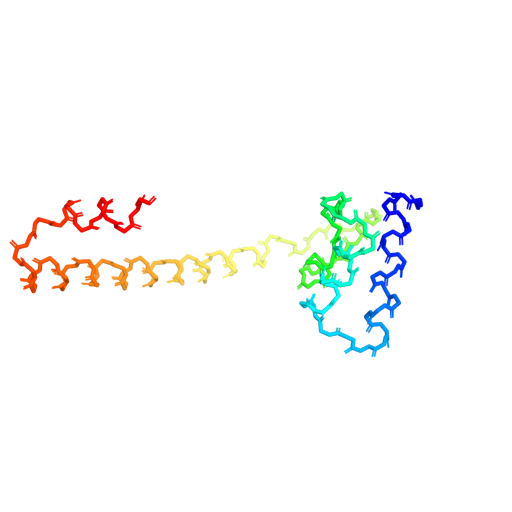1 72 ? -4.122 14.569 0.471 1.00 84.88 72 SER A O 1
ATOM 570 N N . ALA A 1 73 ? -4.350 15.191 -1.672 1.00 85.00 73 ALA A N 1
ATOM 571 C CA . ALA A 1 73 ? -5.796 14.974 -1.711 1.00 85.00 73 ALA A CA 1
ATOM 572 C C . ALA A 1 73 ? -6.153 13.484 -1.585 1.00 85.00 73 ALA A C 1
ATOM 574 O O . ALA A 1 73 ? -7.100 13.128 -0.885 1.00 85.00 73 ALA A O 1
ATOM 575 N N . VAL A 1 74 ? -5.372 12.609 -2.227 1.00 82.69 74 VAL A N 1
ATOM 576 C CA . VAL A 1 74 ? -5.535 11.153 -2.109 1.00 82.69 74 VAL A CA 1
ATOM 577 C C . VAL A 1 74 ? -5.183 10.673 -0.697 1.00 82.69 74 VAL A C 1
ATOM 579 O O . VAL A 1 74 ? -5.936 9.884 -0.130 1.00 82.69 74 VAL A O 1
ATOM 582 N N . ASP A 1 75 ? -4.096 11.170 -0.102 1.00 85.62 75 ASP A N 1
ATOM 583 C CA . ASP A 1 75 ? -3.710 10.826 1.274 1.00 85.62 75 ASP A CA 1
ATOM 584 C C . ASP A 1 75 ? -4.777 11.260 2.293 1.00 85.62 75 ASP A C 1
ATOM 586 O O . ASP A 1 75 ? -5.167 10.485 3.167 1.00 85.62 75 ASP A O 1
ATOM 590 N N . GLU A 1 76 ? -5.348 12.457 2.131 1.00 88.25 76 GLU A N 1
ATOM 591 C CA . GLU A 1 76 ? -6.433 12.932 2.993 1.00 88.25 76 GLU A CA 1
ATOM 592 C C . GLU A 1 76 ? -7.693 12.065 2.858 1.00 88.25 76 GLU A C 1
ATOM 594 O O . GLU A 1 76 ? -8.306 11.715 3.869 1.00 88.25 76 GLU A O 1
ATOM 599 N N . LEU A 1 77 ? -8.048 11.647 1.638 1.00 91.25 77 LEU A N 1
ATOM 600 C CA . LEU A 1 77 ? -9.181 10.749 1.403 1.00 91.25 77 LEU A CA 1
ATOM 601 C C . LEU A 1 77 ? -8.978 9.393 2.096 1.00 91.25 77 LEU A C 1
ATOM 603 O O . LEU A 1 77 ? -9.892 8.869 2.737 1.00 91.25 77 LEU A O 1
ATOM 607 N N . ILE A 1 78 ? -7.765 8.841 2.020 1.00 86.94 78 ILE A N 1
ATOM 608 C CA . ILE A 1 78 ? -7.398 7.602 2.712 1.00 86.94 78 ILE A CA 1
ATOM 609 C C . ILE A 1 78 ? -7.534 7.792 4.229 1.00 86.94 78 ILE A C 1
ATOM 611 O O . ILE A 1 78 ? -8.195 6.992 4.895 1.00 86.94 78 ILE A O 1
ATOM 615 N N . ARG A 1 79 ? -6.995 8.883 4.786 1.00 87.81 79 ARG A N 1
ATOM 616 C CA . ARG A 1 79 ? -7.096 9.198 6.222 1.00 87.81 79 ARG A CA 1
ATOM 617 C C . ARG A 1 79 ? -8.540 9.364 6.689 1.00 87.81 79 ARG A C 1
ATOM 619 O O . ARG A 1 79 ? -8.868 8.947 7.802 1.00 87.81 79 ARG A O 1
ATOM 626 N N . GLN A 1 80 ? -9.405 9.961 5.874 1.00 89.44 80 GLN A N 1
ATOM 627 C CA . GLN A 1 80 ? -10.827 10.107 6.184 1.00 89.44 80 GLN A CA 1
ATOM 628 C C . GLN A 1 80 ? -11.543 8.757 6.212 1.00 89.44 80 GLN A C 1
ATOM 630 O O . GLN A 1 80 ? -12.215 8.462 7.200 1.00 89.44 80 GLN A O 1
ATOM 635 N N . ASN A 1 81 ? -11.327 7.906 5.209 1.00 88.56 81 ASN A N 1
ATOM 636 C CA . ASN A 1 81 ? -11.897 6.558 5.183 1.00 88.56 81 ASN A CA 1
ATOM 637 C C . ASN A 1 81 ? -11.448 5.729 6.394 1.00 88.56 81 ASN A C 1
ATOM 639 O O . ASN A 1 81 ? -12.274 5.104 7.055 1.00 88.56 81 ASN A O 1
ATOM 643 N N . PHE A 1 82 ? -10.169 5.803 6.775 1.00 84.69 82 PHE A N 1
ATOM 644 C CA . PHE A 1 82 ? -9.685 5.147 7.993 1.00 84.69 82 PHE A CA 1
ATOM 645 C C . PHE A 1 82 ? -10.354 5.679 9.263 1.00 84.69 82 PHE A C 1
ATOM 647 O O . PHE A 1 82 ? -10.671 4.898 10.162 1.00 84.69 82 PHE A O 1
ATOM 654 N N . ARG A 1 83 ? -10.590 6.993 9.363 1.00 87.31 83 ARG A N 1
ATOM 655 C CA . ARG A 1 83 ? -11.297 7.588 10.508 1.00 87.31 83 ARG A CA 1
ATOM 656 C C . ARG A 1 83 ? -12.744 7.111 10.599 1.00 87.31 83 ARG A C 1
ATOM 658 O O . ARG A 1 83 ? -13.183 6.845 11.715 1.00 87.31 83 ARG A O 1
ATOM 665 N N . ILE A 1 84 ? -13.442 7.006 9.467 1.00 89.38 84 ILE A N 1
ATOM 666 C CA . ILE A 1 84 ? -14.827 6.519 9.394 1.00 89.38 84 ILE A CA 1
ATOM 667 C C . ILE A 1 84 ? -14.881 5.061 9.845 1.00 89.38 84 ILE A C 1
ATOM 669 O O . ILE A 1 84 ? -15.561 4.767 10.819 1.00 89.38 84 ILE A O 1
ATOM 673 N N . ILE A 1 85 ? -14.059 4.191 9.254 1.00 88.75 85 ILE A N 1
ATOM 674 C CA . ILE A 1 85 ? -14.011 2.761 9.597 1.00 88.75 85 ILE A CA 1
ATOM 675 C C . ILE A 1 85 ? -13.657 2.559 11.078 1.00 88.75 85 ILE A C 1
ATOM 677 O O . ILE A 1 85 ? -14.308 1.798 11.786 1.00 88.75 85 ILE A O 1
ATOM 681 N N . THR A 1 86 ? -12.658 3.288 11.588 1.00 87.81 86 THR A N 1
ATOM 682 C CA . THR A 1 86 ? -12.281 3.222 13.013 1.00 87.81 86 THR A CA 1
ATOM 683 C C . THR A 1 86 ? -13.445 3.635 13.918 1.00 87.81 86 THR A C 1
ATOM 685 O O . THR A 1 86 ? -13.599 3.095 15.012 1.00 87.81 86 THR A O 1
ATOM 688 N N . HIS A 1 87 ? -14.243 4.619 13.497 1.00 89.00 87 HIS A N 1
ATOM 689 C CA . HIS A 1 87 ? -15.381 5.098 14.269 1.00 89.00 87 HIS A CA 1
ATOM 690 C C . HIS A 1 87 ? -16.561 4.126 14.222 1.00 89.00 87 HIS A C 1
ATOM 692 O O . HIS A 1 87 ? -17.107 3.822 15.277 1.00 89.00 87 HIS A O 1
ATOM 698 N N . GLU A 1 88 ? -16.905 3.600 13.048 1.00 90.38 88 GLU A N 1
ATOM 699 C CA . GLU A 1 88 ? -17.958 2.591 12.887 1.00 90.38 88 GLU A CA 1
ATOM 700 C C . GLU A 1 88 ? -17.667 1.351 13.732 1.00 90.38 88 GLU A C 1
ATOM 702 O O . GLU A 1 88 ? -18.516 0.937 14.516 1.00 90.38 88 GLU A O 1
ATOM 707 N N . ILE A 1 89 ? -16.431 0.844 13.693 1.00 87.56 89 ILE A N 1
ATOM 708 C CA . ILE A 1 89 ? -16.006 -0.297 14.517 1.00 87.56 89 ILE A CA 1
ATOM 709 C C . ILE A 1 89 ? -16.090 0.034 16.012 1.00 87.56 89 ILE A C 1
ATOM 711 O O . ILE A 1 89 ? -16.519 -0.796 16.810 1.00 87.56 89 ILE A O 1
ATOM 715 N N . ALA A 1 90 ? -15.685 1.241 16.416 1.00 89.44 90 ALA A N 1
ATOM 716 C CA . ALA A 1 90 ? -15.769 1.658 17.815 1.00 89.44 90 ALA A CA 1
ATOM 717 C C . ALA A 1 90 ? -17.224 1.713 18.313 1.00 89.44 90 ALA A C 1
ATOM 719 O O . ALA A 1 90 ? -17.493 1.318 19.446 1.00 89.44 90 ALA A O 1
ATOM 720 N N . VAL A 1 91 ? -18.154 2.174 17.468 1.00 89.62 91 VAL A N 1
ATOM 721 C CA . VAL A 1 91 ? -19.592 2.225 17.769 1.00 89.62 91 VAL A CA 1
ATOM 722 C C . VAL A 1 91 ? -20.187 0.819 17.823 1.00 89.62 91 VAL A C 1
ATOM 724 O O . VAL A 1 91 ? -20.820 0.472 18.817 1.00 89.62 91 VAL A O 1
ATOM 727 N N . GLU A 1 92 ? -19.949 -0.003 16.802 1.00 91.94 92 GLU A N 1
ATOM 728 C CA . GLU A 1 92 ? -20.510 -1.354 16.696 1.00 91.94 92 GLU A CA 1
ATOM 729 C C . GLU A 1 92 ? -20.036 -2.270 17.826 1.00 91.94 92 GLU A C 1
ATOM 731 O O . GLU A 1 92 ? -20.825 -3.003 18.418 1.00 91.94 92 GLU A O 1
ATOM 736 N N . LEU A 1 93 ? -18.759 -2.171 18.194 1.00 90.19 93 LEU A N 1
ATOM 737 C CA . LEU A 1 93 ? -18.190 -2.958 19.285 1.00 90.19 93 LEU A CA 1
ATOM 738 C C . LEU A 1 93 ? -18.349 -2.286 20.658 1.00 90.19 93 LEU A C 1
ATOM 740 O O . LEU A 1 93 ? -17.974 -2.881 21.666 1.00 90.19 93 LEU A O 1
ATOM 744 N N . SER A 1 94 ? -18.894 -1.063 20.723 1.00 91.12 94 SER A N 1
ATOM 745 C CA . SER A 1 94 ? -19.000 -0.259 21.953 1.00 91.12 94 SER A CA 1
ATOM 746 C C . SER A 1 94 ? -17.671 -0.137 22.719 1.00 91.12 94 SER A C 1
ATOM 748 O O . SER A 1 94 ? -17.629 -0.161 23.950 1.00 91.12 94 SER A O 1
ATOM 750 N N . ILE A 1 95 ? -16.561 -0.003 21.991 1.00 90.75 95 ILE A N 1
ATOM 751 C CA . ILE A 1 95 ? -15.204 0.125 22.543 1.00 90.75 95 ILE A CA 1
ATOM 752 C C . ILE A 1 95 ? -14.624 1.504 22.259 1.00 90.75 95 ILE A C 1
ATOM 754 O O . ILE A 1 95 ? -15.052 2.232 21.365 1.00 90.75 95 ILE A O 1
ATOM 758 N N . SER A 1 96 ? -13.596 1.880 23.020 1.00 91.00 96 SER A N 1
ATOM 759 C CA . SER A 1 96 ? -12.952 3.173 22.817 1.00 91.00 96 SER A CA 1
ATOM 760 C C . SER A 1 96 ? -12.240 3.232 21.458 1.00 91.00 96 SER A C 1
ATOM 762 O O . SER A 1 96 ? -11.565 2.287 21.041 1.00 91.00 96 SER A O 1
ATOM 764 N N . LYS A 1 97 ? -12.307 4.393 20.798 1.00 84.00 97 LYS A N 1
ATOM 765 C CA . LYS A 1 97 ? -11.566 4.666 19.555 1.00 84.00 97 LYS A CA 1
ATOM 766 C C . LYS A 1 97 ? -10.059 4.394 19.697 1.00 84.00 97 LYS A C 1
ATOM 768 O O . LYS A 1 97 ? -9.420 3.950 18.747 1.00 84.00 97 LYS A O 1
ATOM 773 N N . GLY A 1 98 ? -9.495 4.645 20.883 1.00 86.06 98 GLY A N 1
ATOM 774 C CA . GLY A 1 98 ? -8.086 4.375 21.184 1.00 86.06 98 GLY A CA 1
ATOM 775 C C . GLY A 1 98 ? -7.745 2.884 21.145 1.00 86.06 98 GLY A C 1
ATOM 776 O O . GLY A 1 98 ? -6.686 2.516 20.645 1.00 86.06 98 GLY A O 1
ATOM 777 N N . THR A 1 99 ? -8.667 2.024 21.585 1.00 87.31 99 THR A N 1
ATOM 778 C CA . THR A 1 99 ? -8.522 0.563 21.519 1.00 87.31 99 THR A CA 1
ATOM 779 C C . THR A 1 99 ? -8.504 0.080 20.071 1.00 87.31 99 THR A C 1
ATOM 781 O O . THR A 1 99 ? -7.611 -0.675 19.700 1.00 87.31 99 THR A O 1
ATOM 784 N N . VAL A 1 100 ? -9.424 0.569 19.232 1.00 87.69 100 VAL A N 1
ATOM 785 C CA . VAL A 1 100 ? -9.458 0.232 17.796 1.00 87.69 100 VAL A CA 1
ATOM 786 C C . VAL A 1 100 ? -8.167 0.671 17.103 1.00 87.69 100 VAL A C 1
ATOM 788 O O . VAL A 1 100 ? -7.556 -0.108 16.377 1.00 87.69 100 VAL A O 1
ATOM 791 N N . H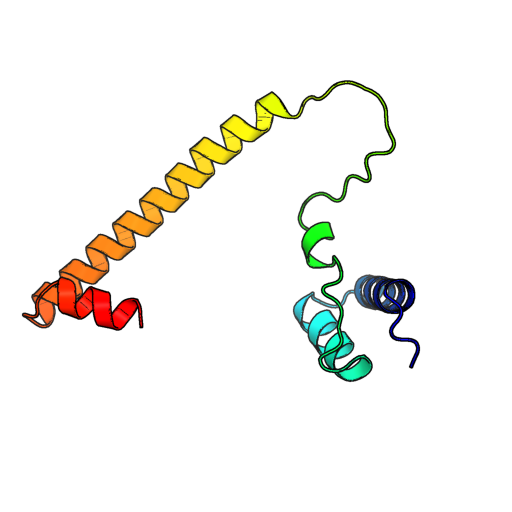IS A 1 101 ? -7.693 1.889 17.384 1.00 85.44 101 HIS A N 1
ATOM 792 C CA . HIS A 1 101 ? -6.443 2.395 16.815 1.00 85.44 101 HIS A CA 1
ATOM 793 C C . HIS A 1 101 ? -5.227 1.548 17.223 1.00 85.44 101 HIS A C 1
ATOM 795 O O . HIS A 1 101 ? -4.381 1.256 16.385 1.00 85.44 101 HIS A O 1
ATOM 801 N N . HIS A 1 102 ? -5.161 1.108 18.484 1.00 85.75 102 HIS A N 1
ATOM 802 C CA . HIS A 1 102 ? -4.075 0.257 18.978 1.00 85.75 102 HIS A CA 1
ATOM 803 C C . HIS A 1 102 ? -4.099 -1.162 18.385 1.00 85.75 102 HIS A C 1
ATOM 805 O O . HIS A 1 102 ? -3.055 -1.801 18.304 1.00 85.75 102 HIS A O 1
ATOM 811 N N . ILE A 1 103 ? -5.269 -1.655 17.965 1.00 85.88 103 ILE A N 1
ATOM 812 C CA . ILE A 1 103 ? -5.409 -2.938 17.260 1.00 85.88 103 ILE A CA 1
ATOM 813 C C . ILE A 1 103 ? -4.977 -2.803 15.795 1.00 85.88 103 ILE A C 1
ATOM 815 O O . ILE A 1 103 ? -4.267 -3.666 15.296 1.00 85.88 103 ILE A O 1
ATOM 819 N N . ILE A 1 104 ? -5.378 -1.723 15.114 1.00 82.19 104 ILE A N 1
ATOM 820 C CA . ILE A 1 104 ? -5.069 -1.497 13.690 1.00 82.19 104 ILE A CA 1
ATOM 821 C C . ILE A 1 104 ? -3.582 -1.176 13.462 1.00 82.19 104 ILE A C 1
ATOM 823 O O . ILE A 1 104 ? -3.034 -1.545 12.429 1.00 82.19 104 ILE A O 1
ATOM 827 N N . HIS A 1 105 ? -2.932 -0.481 14.400 1.00 77.25 105 HIS A N 1
ATOM 828 C CA . HIS A 1 105 ? -1.525 -0.069 14.289 1.00 77.25 105 HIS A CA 1
ATOM 829 C C . HIS A 1 105 ? -0.522 -1.004 14.996 1.00 77.25 105 HIS A C 1
ATOM 831 O O . HIS A 1 105 ? 0.624 -0.600 15.205 1.00 77.25 105 HIS A O 1
ATOM 837 N N . ARG A 1 106 ? -0.932 -2.219 15.381 1.00 65.38 106 ARG A N 1
ATOM 838 C CA . ARG A 1 106 ? -0.037 -3.268 15.899 1.00 65.38 106 ARG A CA 1
ATOM 839 C C . ARG A 1 106 ? 0.523 -4.123 14.770 1.00 65.38 106 ARG A C 1
ATOM 841 O O . ARG A 1 106 ? 1.700 -4.521 14.900 1.00 65.38 106 ARG A O 1
#

Organism: Araneus ventricosus (NCBI:txid182803)

Foldseek 3Di:
DPLDLVVLVVQLVVCVVVVDDPVVNVVVSCVVQPPSSDPHVPVCVVVDPDPDPDDDDDPPPPVVVVVVVVVVVVVVVVVVVVVVVLVVCCVVVVHDSVVSVVVVVD

pLDDT: mean 71.6, std 16.1, range [41.06, 91.94]

Secondary structure (DSSP, 8-state):
----HHHHHHHHHHHHHTT--HHHHHHHHHHHHGGG----TTTTTSS------S-S--SHHHHHHHHHHHHHHHHHHHHHHHHHHHHHHHHHTT--HHHHHHHHT-

Sequence (106 aa):
MDSSRSAQRADIQFLRAEGEHTLQIYRRMKEVYGEQVHHIPVVSALSGGTRKHQELTTPWQAHVVTNSATASAVDELIRQNFRIITHEIAVELSISKGTVHHIIHR

Radius of gyration: 22.03 Å; chains: 1; bounding box: 49×42×46 Å